Protein AF-A0A382WQ26-F1 (afdb_monomer_lite)

pLDDT: mean 82.17, std 12.88, range [42.53, 95.12]

Radius of gyration: 14.96 Å; chains: 1; bounding box: 30×14×47 Å

InterPro domains:
  IPR027417 P-loop containing nucleoside triphosphate hydrolase [G3DSA:3.40.50.300] (8-50)
  IPR027417 P-loop containing nucleoside triphosphate hydrolase [SSF52540] (12-50)

Foldseek 3Di:
DDDPDPQDKDWDFQDWDDDDPGTLDGGDTDIAGRPDDDDDDDDPPSPRVD

Organism: NCBI:txid408172

Sequence (50 aa):
MNEDTKLGEVVIEGLSKSFDQITVLEEIDLKVKRTETLSLLGPSGCGKTT

Secondary structure (DSSP, 8-state):
---------EEEEEEEEEETTEEEEEEEEEEE-TT-------STTSSS--

Structure (mmCIF, N/CA/C/O backbone):
data_AF-A0A382WQ26-F1
#
_entry.id   AF-A0A382WQ26-F1
#
loop_
_atom_site.group_PDB
_atom_site.id
_atom_site.type_symbol
_atom_site.label_atom_id
_atom_site.label_alt_id
_atom_site.label_comp_id
_atom_site.label_asym_id
_atom_site.label_entity_id
_atom_site.label_seq_id
_atom_site.pdbx_PDB_ins_code
_atom_site.Cartn_x
_atom_site.Cartn_y
_atom_site.Cartn_z
_atom_site.occupancy
_atom_site.B_iso_or_equiv
_atom_site.auth_seq_id
_atom_site.auth_comp_id
_atom_site.auth_asym_id
_atom_site.auth_atom_id
_atom_site.pdbx_PDB_model_num
ATOM 1 N N . MET A 1 1 ? 12.507 5.793 -35.490 1.00 44.84 1 MET A N 1
ATOM 2 C CA . MET A 1 1 ? 13.567 6.131 -34.525 1.00 44.84 1 MET A CA 1
ATOM 3 C C . MET A 1 1 ? 12.973 5.871 -33.152 1.00 44.84 1 MET A C 1
ATOM 5 O O . MET A 1 1 ? 12.154 6.661 -32.718 1.00 44.84 1 MET A O 1
ATOM 9 N N . ASN A 1 2 ? 13.295 4.677 -32.640 1.00 42.53 2 ASN A N 1
ATOM 10 C CA . ASN A 1 2 ? 13.176 4.115 -31.285 1.00 42.53 2 ASN A CA 1
ATOM 11 C C . ASN A 1 2 ? 11.807 4.319 -30.608 1.00 42.53 2 ASN A C 1
ATOM 13 O O . ASN A 1 2 ? 11.502 5.391 -30.117 1.00 42.53 2 ASN A O 1
ATOM 17 N N . GLU A 1 3 ? 10.870 3.369 -30.646 1.00 56.56 3 GLU A N 1
ATOM 18 C CA . GLU A 1 3 ? 10.897 2.118 -29.859 1.00 56.56 3 GLU A CA 1
ATOM 19 C C . GLU A 1 3 ? 11.509 2.287 -28.456 1.00 56.56 3 GLU A C 1
ATOM 21 O O . GLU A 1 3 ? 12.289 1.460 -27.988 1.00 5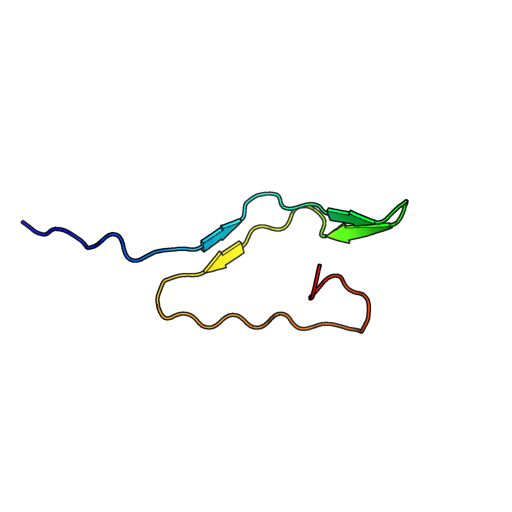6.56 3 GLU A O 1
ATOM 26 N N . ASP A 1 4 ? 11.129 3.359 -27.756 1.00 58.41 4 ASP A N 1
ATOM 27 C CA . ASP A 1 4 ? 11.188 3.404 -26.296 1.00 58.41 4 ASP A CA 1
ATOM 28 C C . ASP A 1 4 ? 10.242 2.334 -25.746 1.00 58.41 4 ASP A C 1
ATOM 30 O O . ASP A 1 4 ? 9.042 2.523 -25.545 1.00 58.41 4 ASP A O 1
ATOM 34 N N . THR A 1 5 ? 10.817 1.141 -25.620 1.00 55.16 5 THR A N 1
ATOM 35 C CA . THR A 1 5 ? 10.359 -0.011 -24.854 1.00 55.16 5 THR A CA 1
ATOM 36 C C . THR A 1 5 ? 9.424 0.440 -23.739 1.00 55.16 5 THR A C 1
ATOM 38 O O . THR A 1 5 ? 9.827 1.221 -22.880 1.00 55.16 5 THR A O 1
ATOM 41 N N . LYS A 1 6 ? 8.185 -0.059 -23.743 1.00 59.12 6 LYS A N 1
ATOM 42 C CA . LYS A 1 6 ? 7.181 0.152 -22.693 1.00 59.12 6 LYS A CA 1
ATOM 43 C C . LYS A 1 6 ? 7.687 -0.474 -21.386 1.00 59.12 6 LYS A C 1
ATOM 45 O O . LYS A 1 6 ? 7.303 -1.577 -21.005 1.00 59.12 6 LYS A O 1
ATOM 50 N N . LEU A 1 7 ? 8.653 0.184 -20.757 1.00 65.62 7 LEU A N 1
ATOM 51 C CA . LEU A 1 7 ? 9.238 -0.172 -19.479 1.00 65.62 7 LEU A CA 1
ATOM 52 C C . LEU A 1 7 ? 8.128 0.050 -18.458 1.00 65.62 7 LEU A C 1
ATOM 54 O O . LEU A 1 7 ? 7.716 1.181 -18.237 1.00 65.62 7 LEU A O 1
ATOM 58 N N . GLY A 1 8 ? 7.587 -1.043 -17.918 1.00 72.69 8 GLY A N 1
ATOM 59 C CA . GLY A 1 8 ? 6.421 -0.992 -17.038 1.00 72.69 8 GLY A CA 1
ATOM 60 C C . GLY A 1 8 ? 6.636 -0.031 -15.869 1.00 72.69 8 GLY A C 1
ATOM 61 O O . GLY A 1 8 ? 7.586 -0.197 -15.102 1.00 72.69 8 GLY A O 1
ATOM 62 N N . GLU A 1 9 ? 5.752 0.956 -15.766 1.00 84.25 9 GLU A N 1
ATOM 63 C CA . GLU A 1 9 ? 5.618 1.880 -14.643 1.00 84.25 9 GLU A CA 1
ATOM 64 C C . GLU A 1 9 ? 4.404 1.484 -13.796 1.00 84.25 9 GLU A C 1
ATOM 66 O O . GLU A 1 9 ? 3.433 0.925 -14.315 1.00 84.25 9 GLU A O 1
ATOM 71 N N . VAL A 1 10 ? 4.463 1.746 -12.490 1.00 89.50 10 VAL A N 1
ATOM 72 C CA . VAL A 1 10 ? 3.315 1.584 -11.588 1.00 89.50 10 VAL A CA 1
ATOM 73 C C . VAL A 1 10 ? 2.810 2.971 -11.231 1.00 89.50 10 VAL A C 1
ATOM 75 O O . VAL A 1 10 ? 3.559 3.776 -10.679 1.00 89.50 10 VAL A O 1
ATOM 78 N N . VAL A 1 11 ? 1.546 3.238 -11.549 1.00 92.56 11 VAL A N 1
ATOM 79 C CA . VAL A 1 11 ? 0.876 4.508 -11.266 1.00 92.56 11 VAL A CA 1
ATOM 80 C C . VAL A 1 11 ? -0.388 4.223 -10.464 1.00 92.56 11 VAL A C 1
ATOM 82 O O . VAL A 1 11 ? -1.225 3.420 -10.872 1.00 92.56 11 VAL A O 1
ATOM 85 N N . ILE A 1 12 ? -0.493 4.872 -9.312 1.00 92.75 12 ILE A N 1
ATOM 86 C CA . ILE A 1 12 ? -1.654 4.898 -8.430 1.00 92.75 12 ILE A CA 1
ATOM 87 C C . ILE A 1 12 ? -2.046 6.365 -8.293 1.00 92.75 12 ILE A C 1
ATOM 89 O O . ILE A 1 12 ? -1.187 7.197 -8.004 1.00 92.75 12 ILE A O 1
ATOM 93 N N . GLU A 1 13 ? -3.320 6.673 -8.510 1.00 95.12 13 GLU A N 1
ATOM 94 C CA . GLU A 1 13 ? -3.855 8.029 -8.383 1.00 95.12 13 GLU A CA 1
ATOM 95 C C . GLU A 1 13 ? -5.129 7.983 -7.529 1.00 95.12 13 GLU A C 1
ATOM 97 O O . GLU A 1 13 ? -6.016 7.161 -7.779 1.00 95.12 13 GLU A O 1
ATOM 102 N N . GLY A 1 14 ? -5.194 8.822 -6.495 1.00 94.62 14 GLY A N 1
ATOM 103 C CA . GLY A 1 14 ? -6.340 8.963 -5.596 1.00 94.62 14 GLY A CA 1
ATOM 104 C C . GLY A 1 14 ? -6.714 7.700 -4.815 1.00 94.62 14 GLY A C 1
ATOM 105 O O . GLY A 1 14 ? -7.900 7.451 -4.586 1.00 94.62 14 GLY A O 1
ATOM 106 N N . LEU A 1 15 ? -5.748 6.864 -4.416 1.00 91.94 15 LEU A N 1
ATOM 107 C CA . LEU A 1 15 ? -6.046 5.635 -3.678 1.00 91.94 15 LEU A CA 1
ATOM 108 C C . LEU A 1 15 ? -6.522 5.946 -2.260 1.00 91.94 15 LEU A C 1
ATOM 110 O O . LEU A 1 15 ? -5.748 6.362 -1.399 1.00 91.94 15 LEU A O 1
ATOM 114 N N . SER A 1 16 ? -7.786 5.621 -2.013 1.00 93.06 16 SER A N 1
ATOM 115 C CA . SER A 1 16 ? -8.379 5.588 -0.682 1.00 93.06 16 SER A CA 1
ATOM 116 C C . SER A 1 16 ? -8.788 4.165 -0.331 1.00 93.06 16 SER A C 1
ATOM 118 O O . SER A 1 16 ? -9.328 3.424 -1.158 1.00 93.06 16 SER A O 1
ATOM 120 N N . LYS A 1 17 ? -8.544 3.765 0.913 1.00 90.25 17 LYS A N 1
ATOM 121 C CA . LYS A 1 17 ? -8.875 2.435 1.412 1.00 90.25 17 LYS A CA 1
ATOM 122 C C . LYS A 1 17 ? -9.330 2.526 2.853 1.00 90.25 17 LYS A C 1
ATOM 124 O O . LYS A 1 17 ? -8.664 3.140 3.682 1.00 90.25 17 LYS A O 1
ATOM 129 N N . SER A 1 18 ? -10.425 1.839 3.147 1.00 91.88 18 SER A N 1
ATOM 130 C CA . SER A 1 18 ? -10.974 1.727 4.493 1.00 91.88 18 SER A CA 1
ATOM 131 C C . SER A 1 18 ? -11.244 0.264 4.833 1.00 91.88 18 SER A C 1
ATOM 133 O O . SER A 1 18 ? -11.582 -0.538 3.955 1.00 91.88 18 SER A O 1
ATOM 135 N N . PHE A 1 19 ? -11.095 -0.073 6.111 1.00 86.94 19 PHE A N 1
ATOM 136 C CA . PHE A 1 19 ? -11.605 -1.302 6.708 1.00 86.94 19 PHE A CA 1
ATOM 137 C C . PHE A 1 19 ? -12.658 -0.937 7.737 1.00 86.94 19 PHE A C 1
ATOM 139 O O . PHE A 1 19 ? -12.388 -0.153 8.647 1.00 86.94 19 PHE A O 1
ATOM 146 N N . ASP A 1 20 ? -13.854 -1.499 7.584 1.00 89.31 20 ASP A N 1
ATOM 147 C CA . ASP A 1 20 ? -15.029 -1.128 8.366 1.00 89.31 20 ASP A CA 1
ATOM 148 C C . ASP A 1 20 ? -15.220 0.400 8.394 1.00 89.31 20 ASP A C 1
ATOM 150 O O . ASP A 1 20 ? -15.427 1.017 7.350 1.00 89.31 20 ASP A O 1
ATOM 154 N N . GLN A 1 21 ? -15.130 1.020 9.572 1.00 90.19 21 GLN A N 1
ATOM 155 C CA . GLN A 1 21 ? -15.272 2.468 9.758 1.00 90.19 21 GLN A CA 1
ATOM 156 C C . GLN A 1 21 ? -13.932 3.219 9.811 1.00 90.19 21 GLN A C 1
ATOM 158 O O . GLN A 1 21 ? -13.909 4.412 10.103 1.00 90.19 21 GLN A O 1
ATOM 163 N N . ILE A 1 22 ? -12.810 2.541 9.560 1.00 88.25 22 ILE A N 1
ATOM 164 C CA . ILE A 1 22 ? -11.466 3.113 9.676 1.00 88.25 22 ILE A CA 1
ATOM 165 C C . ILE A 1 22 ? -10.880 3.312 8.281 1.00 88.25 22 ILE A C 1
ATOM 167 O O . ILE A 1 22 ? -10.602 2.346 7.569 1.00 88.25 22 ILE A O 1
ATOM 171 N N . THR A 1 23 ? -10.640 4.566 7.905 1.00 89.50 23 THR A N 1
ATOM 172 C CA . THR A 1 23 ? -9.858 4.910 6.711 1.00 89.50 23 THR A CA 1
ATOM 173 C C . THR A 1 23 ? -8.373 4.698 6.998 1.00 89.50 23 THR A C 1
ATOM 175 O O . THR A 1 23 ? -7.826 5.286 7.927 1.00 89.50 23 THR A O 1
ATOM 178 N N . VAL A 1 24 ? -7.734 3.817 6.225 1.00 89.19 24 VAL A N 1
ATOM 179 C CA . VAL A 1 24 ? -6.313 3.451 6.360 1.00 89.19 24 VAL A CA 1
ATOM 180 C C . VAL A 1 24 ? -5.427 4.073 5.285 1.00 89.19 24 VAL A C 1
ATOM 182 O O . VAL A 1 24 ? -4.242 4.263 5.532 1.00 89.19 24 VAL A O 1
ATOM 185 N N . LEU A 1 25 ? -5.991 4.408 4.123 1.00 89.50 25 LEU A N 1
ATOM 186 C CA . LEU A 1 25 ? -5.359 5.215 3.079 1.00 89.50 25 LEU A CA 1
ATOM 187 C C . LEU A 1 25 ? -6.361 6.287 2.649 1.00 89.50 25 LEU A C 1
ATOM 189 O O . LEU A 1 25 ? -7.535 5.971 2.445 1.00 89.50 25 LEU A O 1
ATOM 193 N N . GLU A 1 26 ? -5.904 7.523 2.500 1.00 92.06 26 GLU A N 1
ATOM 194 C CA . GLU A 1 26 ? -6.729 8.660 2.093 1.00 92.06 26 GLU A CA 1
ATOM 195 C C . GLU A 1 26 ? -6.017 9.404 0.962 1.00 92.06 26 GLU A C 1
ATOM 197 O O . GLU A 1 26 ? -4.947 9.968 1.176 1.00 92.06 26 GLU A O 1
ATOM 202 N N . GLU A 1 27 ? -6.598 9.334 -0.238 1.00 93.69 27 GLU A N 1
ATOM 203 C CA . GLU A 1 27 ? -6.196 10.081 -1.438 1.00 93.69 27 GLU A CA 1
ATOM 204 C C . GLU A 1 27 ? -4.690 10.004 -1.756 1.00 93.69 27 GLU A C 1
ATOM 206 O O . GLU A 1 27 ? -4.000 11.005 -1.933 1.00 93.69 27 GLU A O 1
ATOM 211 N N . ILE A 1 28 ? -4.155 8.781 -1.813 1.00 91.69 28 ILE A N 1
ATOM 21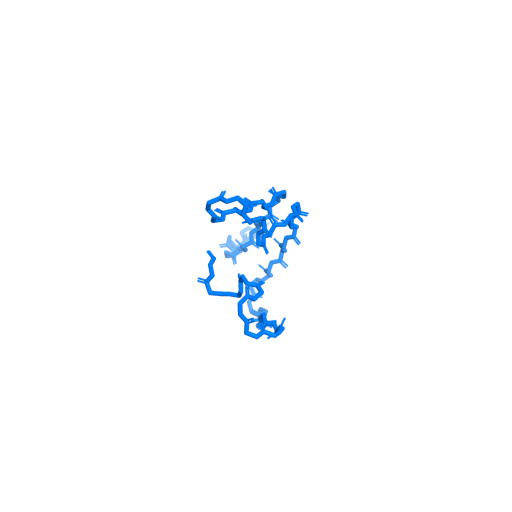2 C CA . ILE A 1 28 ? -2.731 8.549 -2.068 1.00 91.69 28 ILE A CA 1
ATOM 213 C C . ILE A 1 28 ? -2.436 8.486 -3.571 1.00 91.69 28 ILE A C 1
ATOM 215 O O . ILE A 1 28 ? -2.950 7.618 -4.280 1.00 91.69 28 ILE A O 1
ATOM 219 N N . ASP A 1 29 ? -1.505 9.332 -4.015 1.00 92.06 29 ASP A N 1
ATOM 220 C CA . ASP A 1 29 ? -0.873 9.267 -5.334 1.00 92.06 29 ASP A CA 1
ATOM 221 C C . ASP A 1 29 ? 0.529 8.644 -5.232 1.00 92.06 29 ASP A C 1
ATOM 223 O O . ASP A 1 29 ? 1.364 9.072 -4.431 1.00 92.06 29 ASP A O 1
ATOM 227 N N . LEU A 1 30 ? 0.827 7.646 -6.068 1.00 90.81 30 LEU A N 1
ATOM 228 C CA . LEU A 1 30 ? 2.131 6.984 -6.123 1.00 90.81 30 LEU A CA 1
ATOM 229 C C . LEU A 1 30 ? 2.549 6.709 -7.569 1.00 90.81 30 LEU A C 1
ATOM 231 O O . LEU A 1 30 ? 1.808 6.112 -8.344 1.00 90.81 30 LEU A O 1
ATOM 235 N N . LYS A 1 31 ? 3.784 7.078 -7.917 1.00 91.06 31 LYS A N 1
ATOM 236 C CA . LYS A 1 31 ? 4.396 6.767 -9.216 1.00 91.06 31 LYS A CA 1
ATOM 237 C C . LYS A 1 31 ? 5.737 6.094 -8.972 1.00 91.06 31 LYS A C 1
ATOM 239 O O . LYS A 1 31 ? 6.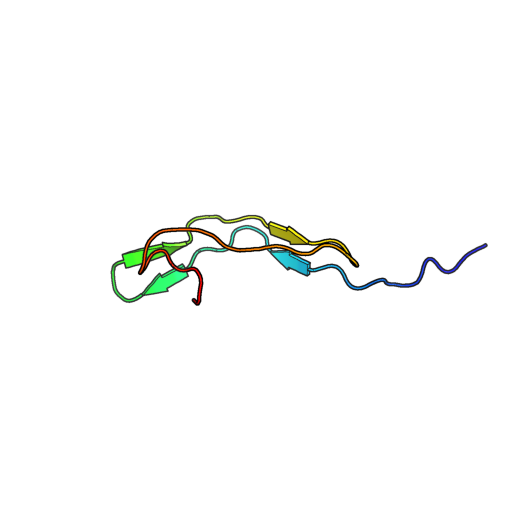620 6.708 -8.386 1.00 91.06 31 LYS A O 1
ATOM 244 N N . VAL A 1 32 ? 5.874 4.845 -9.407 1.00 89.31 32 VAL A N 1
ATOM 245 C CA . VAL A 1 32 ? 7.117 4.070 -9.300 1.00 8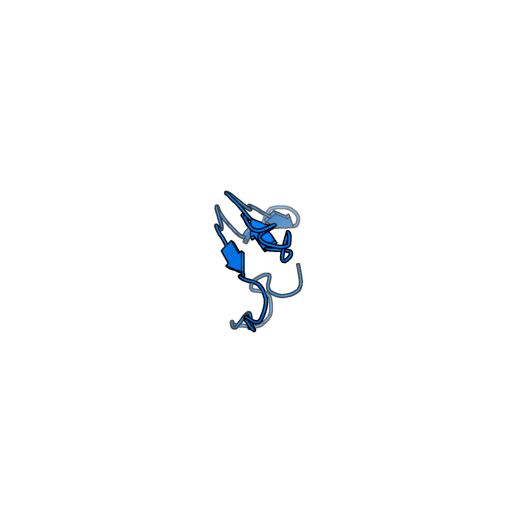9.31 32 VAL A CA 1
ATOM 246 C C . VAL A 1 32 ? 7.634 3.791 -10.698 1.00 89.31 32 VAL A C 1
ATOM 248 O O . VAL A 1 32 ? 6.977 3.120 -11.505 1.00 89.31 32 VAL A O 1
ATOM 251 N N . LYS A 1 33 ? 8.823 4.315 -10.989 1.00 87.88 33 LYS A N 1
ATOM 252 C CA . LYS A 1 33 ? 9.478 4.120 -12.281 1.00 87.88 33 LYS A CA 1
ATOM 253 C C . LYS A 1 33 ? 10.102 2.735 -12.357 1.00 87.88 33 LYS A C 1
ATOM 255 O O . LYS A 1 33 ? 10.443 2.100 -11.359 1.00 87.88 33 LYS A O 1
ATOM 260 N N . ARG A 1 34 ? 10.327 2.256 -13.579 1.00 84.56 34 ARG A N 1
ATOM 261 C CA . ARG A 1 34 ? 11.121 1.044 -13.779 1.00 84.56 34 ARG A CA 1
ATOM 262 C C . ARG A 1 34 ? 12.510 1.234 -13.161 1.00 84.56 34 ARG A C 1
ATOM 264 O O . ARG A 1 34 ? 13.101 2.296 -13.314 1.00 84.56 34 ARG A O 1
ATOM 271 N N . THR A 1 35 ? 13.032 0.188 -12.518 1.00 84.69 35 THR A N 1
ATOM 272 C CA . THR A 1 35 ? 14.320 0.169 -11.784 1.00 84.69 35 THR A CA 1
ATOM 273 C C . THR A 1 35 ? 14.350 0.959 -10.474 1.00 84.69 35 THR A C 1
ATOM 275 O O . THR A 1 35 ? 15.383 0.991 -9.811 1.00 84.69 35 THR A O 1
ATOM 278 N N . GLU A 1 36 ? 13.218 1.529 -10.059 1.00 84.00 36 GLU A N 1
ATOM 279 C CA . GLU A 1 36 ? 13.069 2.164 -8.755 1.00 84.00 36 GLU A CA 1
ATOM 280 C C . GLU A 1 36 ? 12.629 1.144 -7.698 1.00 84.00 36 GLU A C 1
ATOM 282 O O . GLU A 1 36 ? 11.770 0.294 -7.945 1.00 84.00 36 GLU A O 1
ATOM 287 N N . THR A 1 37 ? 13.215 1.243 -6.505 1.00 84.19 37 THR A N 1
ATOM 288 C CA . THR A 1 37 ? 12.798 0.470 -5.332 1.00 84.19 37 THR A CA 1
ATOM 289 C C . THR A 1 37 ? 12.083 1.402 -4.368 1.00 84.19 37 THR A C 1
ATOM 291 O O . THR A 1 37 ? 12.700 2.303 -3.803 1.00 84.19 37 THR A O 1
ATOM 294 N N . LEU A 1 38 ? 10.795 1.154 -4.140 1.00 86.56 38 LEU A N 1
ATOM 295 C CA . LEU A 1 38 ? 9.994 1.850 -3.137 1.00 86.56 38 LEU A CA 1
ATOM 296 C C . LEU A 1 38 ? 9.876 0.990 -1.873 1.00 86.56 38 LEU A C 1
ATOM 298 O O . LEU A 1 38 ? 9.615 -0.208 -1.956 1.00 86.56 38 LEU A O 1
ATOM 302 N N . SER A 1 39 ? 10.027 1.600 -0.698 1.00 84.38 39 SER A N 1
ATOM 303 C CA . SER A 1 39 ? 9.715 0.967 0.588 1.00 84.38 39 SER A CA 1
ATOM 304 C C . SER A 1 39 ? 8.621 1.746 1.307 1.00 84.38 39 SER A C 1
ATOM 306 O O . SER A 1 39 ? 8.734 2.956 1.484 1.00 84.38 39 SER A O 1
ATOM 308 N N . LEU A 1 40 ? 7.578 1.043 1.747 1.00 85.19 40 LEU A N 1
ATOM 309 C CA . LEU A 1 40 ? 6.509 1.610 2.567 1.00 85.19 40 LEU A CA 1
ATOM 310 C C . LEU A 1 40 ? 6.899 1.495 4.046 1.00 85.19 40 LEU A C 1
ATOM 312 O O . LEU A 1 40 ? 7.069 0.391 4.564 1.00 85.19 40 LEU A O 1
ATOM 316 N N . LEU A 1 41 ? 7.049 2.632 4.728 1.00 82.00 41 LEU A N 1
ATOM 317 C CA . LEU A 1 41 ? 7.442 2.718 6.138 1.00 82.00 41 LEU A CA 1
ATO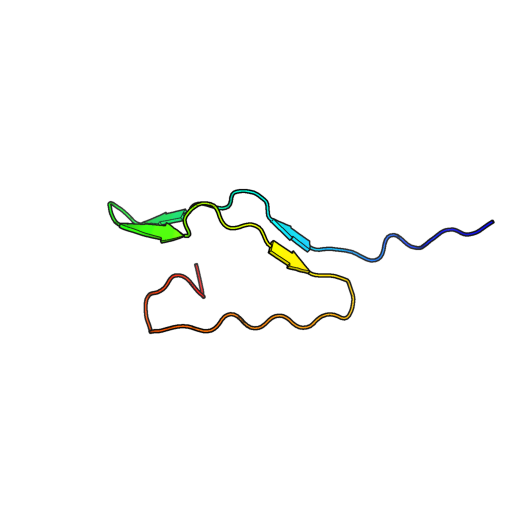M 318 C C . LEU A 1 41 ? 6.306 3.300 6.984 1.00 82.00 41 LEU A C 1
ATOM 320 O O . LEU A 1 41 ? 5.528 4.121 6.513 1.00 82.00 41 LEU A O 1
ATOM 324 N N . GLY A 1 42 ? 6.213 2.879 8.246 1.00 80.75 42 GLY A N 1
ATOM 325 C CA . GLY A 1 42 ? 5.239 3.420 9.195 1.00 80.75 42 GLY A CA 1
ATOM 326 C C . GLY A 1 42 ? 4.919 2.473 10.358 1.00 80.75 42 GLY A C 1
ATOM 327 O O . GLY A 1 42 ? 5.300 1.298 10.304 1.00 80.75 42 GLY A O 1
ATOM 328 N N . PRO A 1 43 ? 4.200 2.943 11.393 1.00 78.25 43 PRO A N 1
ATOM 329 C CA . PRO A 1 43 ? 3.803 2.147 12.561 1.00 78.25 43 PRO A CA 1
ATOM 330 C C . PRO A 1 43 ? 2.956 0.915 12.204 1.00 78.25 43 PRO A C 1
ATOM 332 O O . PRO A 1 43 ? 2.348 0.846 11.134 1.00 78.25 43 PRO A O 1
ATOM 335 N N . SER A 1 44 ? 2.886 -0.084 13.086 1.00 84.88 44 SER A N 1
ATOM 336 C CA . SER A 1 44 ? 1.981 -1.230 12.895 1.00 84.88 44 SER A CA 1
ATOM 337 C C . SER A 1 44 ? 0.530 -0.760 12.728 1.00 84.88 44 SER A C 1
ATOM 339 O O . SER A 1 44 ? 0.075 0.103 13.471 1.00 84.88 44 SER A O 1
ATOM 341 N N . GLY A 1 45 ? -0.184 -1.313 11.742 1.00 81.00 45 GLY A N 1
ATOM 342 C CA . GLY A 1 45 ? -1.587 -0.968 11.467 1.00 81.00 45 GLY A CA 1
ATOM 343 C C . GLY A 1 45 ? -1.826 0.238 10.546 1.00 81.00 45 GLY A C 1
ATOM 344 O O . GLY A 1 45 ? -2.972 0.512 10.226 1.00 81.00 45 GLY A O 1
ATOM 345 N N . CYS A 1 46 ? -0.789 0.925 10.050 1.00 78.62 46 CYS A N 1
ATOM 346 C CA . CYS A 1 46 ? -0.956 2.112 9.192 1.00 78.62 46 CYS A CA 1
ATOM 347 C C . CYS A 1 46 ? -1.259 1.823 7.702 1.00 78.62 46 CYS A C 1
ATOM 349 O O . CYS A 1 46 ? -0.980 2.662 6.856 1.00 78.62 46 CYS A O 1
ATOM 351 N N . GLY A 1 47 ? -1.724 0.618 7.352 1.00 75.88 47 GLY A N 1
ATOM 352 C CA . GLY A 1 47 ? -2.115 0.303 5.967 1.00 75.88 47 GLY A CA 1
ATOM 353 C C . GLY A 1 47 ? -0.992 -0.085 4.990 1.00 75.88 47 GLY A C 1
ATOM 354 O O . GLY A 1 47 ? -1.236 -0.124 3.799 1.00 75.88 47 GLY A O 1
ATOM 355 N N . LYS A 1 48 ? 0.227 -0.425 5.446 1.00 86.62 48 LYS A N 1
ATOM 356 C CA . LYS A 1 48 ? 1.347 -0.813 4.542 1.00 86.62 48 LYS A CA 1
ATOM 357 C C . LYS A 1 48 ? 1.124 -2.098 3.731 1.00 86.62 48 LYS A C 1
ATOM 359 O O . LYS A 1 48 ? 1.68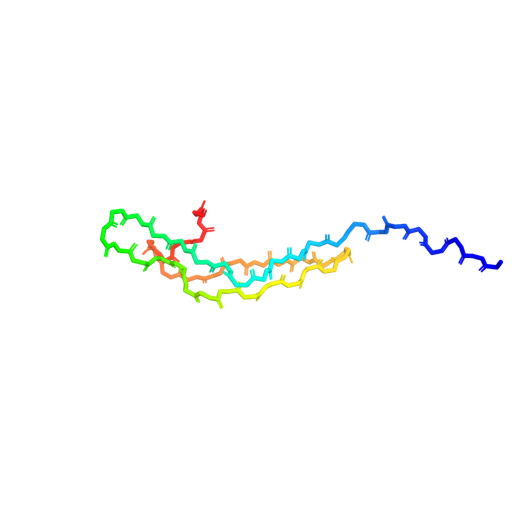6 -2.241 2.654 1.00 86.62 48 LYS A O 1
ATOM 364 N N . THR A 1 49 ? 0.434 -3.077 4.314 1.00 81.81 49 THR A N 1
ATOM 365 C CA . THR A 1 49 ? 0.194 -4.406 3.707 1.00 81.81 49 THR A CA 1
ATOM 366 C C . THR A 1 49 ? -1.151 -4.467 2.983 1.00 81.81 49 THR A C 1
ATOM 368 O O . THR A 1 49 ? -1.430 -5.425 2.270 1.00 81.81 49 THR A O 1
ATOM 371 N N . THR A 1 50 ? -1.995 -3.472 3.237 1.00 62.78 50 THR A N 1
ATOM 372 C CA . THR A 1 50 ? -3.352 -3.339 2.721 1.00 62.78 50 THR A CA 1
ATOM 373 C C . THR A 1 50 ? -3.340 -2.683 1.356 1.00 62.78 50 THR A C 1
ATOM 375 O O . THR A 1 50 ? -4.159 -3.122 0.519 1.00 62.78 50 THR A O 1
#